Protein AF-A0A1F4VR45-F1 (afdb_monomer_lite)

Foldseek 3Di:
DVVVLVVLVVVLVVCVVVLHLCSLVSQLVSLVVQLVCCVPPVVDPVSNVVSVVSNVVSVVCSVCSVVPPPPPD

Secondary structure (DSSP, 8-state):
-HHHHHHHHHHHHHHHHTT-THHHHHHHHHHHHHHHHHHHTS--HHHHHHHHHHHHHHHHHHHHTT-STT---

Organism: NCBI:txid1802628

Structure (mmCIF, N/CA/C/O backbone):
data_AF-A0A1F4VR45-F1
#
_entry.id   AF-A0A1F4VR45-F1
#
loop_
_atom_site.group_PDB
_atom_site.id
_atom_site.type_symbol
_atom_site.label_atom_id
_atom_site.label_alt_id
_atom_site.label_comp_id
_atom_site.label_asym_id
_atom_site.label_entity_id
_atom_s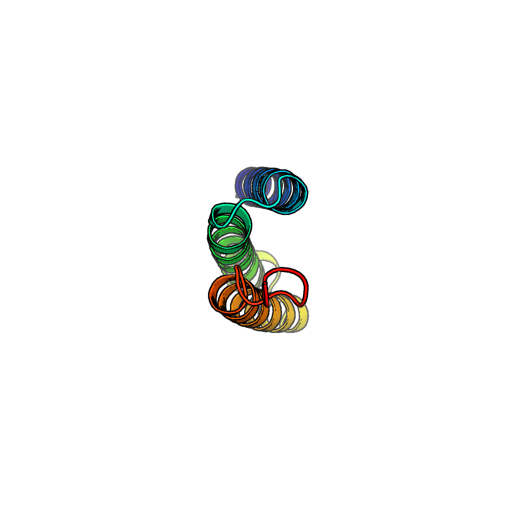ite.label_seq_id
_atom_site.pdbx_PDB_ins_code
_atom_site.Cartn_x
_atom_site.Cartn_y
_atom_site.Cartn_z
_atom_site.occupancy
_atom_site.B_iso_or_equiv
_atom_site.auth_seq_id
_atom_site.auth_comp_id
_atom_site.auth_asym_id
_atom_site.auth_atom_id
_atom_site.pdbx_PDB_model_num
ATOM 1 N N . MET A 1 1 ? -6.488 0.800 -17.673 1.00 57.44 1 MET A N 1
ATOM 2 C CA . MET A 1 1 ? -6.242 0.258 -16.313 1.00 57.44 1 MET A CA 1
ATOM 3 C C . MET A 1 1 ? -6.556 1.294 -15.229 1.00 57.44 1 MET A C 1
ATOM 5 O O . MET A 1 1 ? -7.008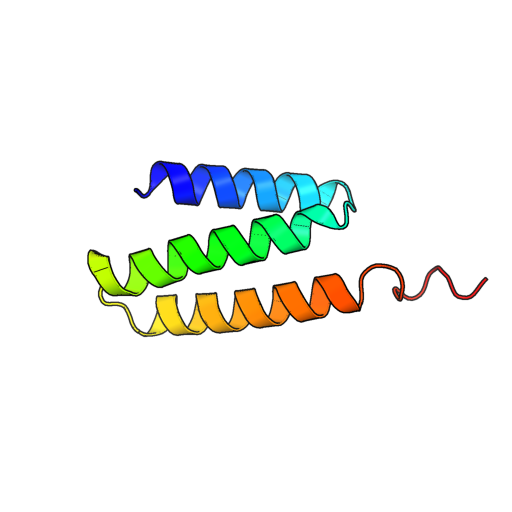 0.919 -14.157 1.00 57.44 1 MET A O 1
ATOM 9 N N . ASP A 1 2 ? -6.446 2.586 -15.538 1.00 61.44 2 ASP A N 1
ATOM 10 C CA . ASP A 1 2 ? -6.752 3.734 -14.665 1.00 61.44 2 ASP A CA 1
ATOM 11 C C . ASP A 1 2 ? -8.160 3.748 -14.067 1.00 61.44 2 ASP A C 1
ATOM 13 O O . ASP A 1 2 ? -8.344 4.024 -12.887 1.00 61.44 2 ASP A O 1
ATOM 17 N N . TRP A 1 3 ? -9.161 3.391 -14.870 1.00 74.31 3 TRP A N 1
ATOM 18 C CA . TRP A 1 3 ? -10.569 3.397 -14.472 1.00 74.31 3 TRP A CA 1
ATOM 19 C C . TRP A 1 3 ? -10.858 2.370 -13.374 1.00 74.31 3 TRP A C 1
ATOM 21 O O . TRP A 1 3 ? -11.650 2.624 -12.471 1.00 74.31 3 TRP A O 1
ATOM 31 N N . VAL A 1 4 ? -10.164 1.228 -13.420 1.00 73.62 4 VAL A N 1
ATOM 32 C CA . VAL A 1 4 ? -10.262 0.179 -12.398 1.00 73.62 4 VAL A CA 1
ATOM 33 C C . VAL A 1 4 ? -9.627 0.664 -11.099 1.00 73.62 4 VAL A C 1
ATOM 35 O O . VAL A 1 4 ? -10.234 0.515 -10.045 1.00 73.62 4 VAL A O 1
ATOM 38 N N . GLY A 1 5 ? -8.457 1.309 -11.176 1.00 69.75 5 GLY A N 1
ATOM 39 C CA . GLY A 1 5 ? -7.803 1.927 -10.021 1.00 69.75 5 GLY A CA 1
ATOM 40 C C . GLY A 1 5 ? -8.638 3.044 -9.391 1.00 69.75 5 GLY A C 1
ATOM 41 O O . GLY A 1 5 ? -8.745 3.107 -8.170 1.00 69.75 5 GLY A O 1
ATOM 42 N N . MET A 1 6 ? -9.281 3.893 -10.199 1.00 76.75 6 MET A N 1
ATOM 43 C CA . MET A 1 6 ? -10.178 4.944 -9.704 1.00 76.75 6 MET A CA 1
ATOM 44 C C . MET A 1 6 ? -11.423 4.366 -9.032 1.00 76.75 6 MET A C 1
ATOM 46 O O . MET A 1 6 ? -11.752 4.773 -7.918 1.00 76.75 6 MET A O 1
ATOM 50 N N . ALA A 1 7 ? -12.085 3.391 -9.661 1.00 80.44 7 ALA A N 1
ATOM 51 C CA . ALA A 1 7 ? -13.257 2.740 -9.084 1.00 80.44 7 ALA A CA 1
ATOM 52 C C . ALA 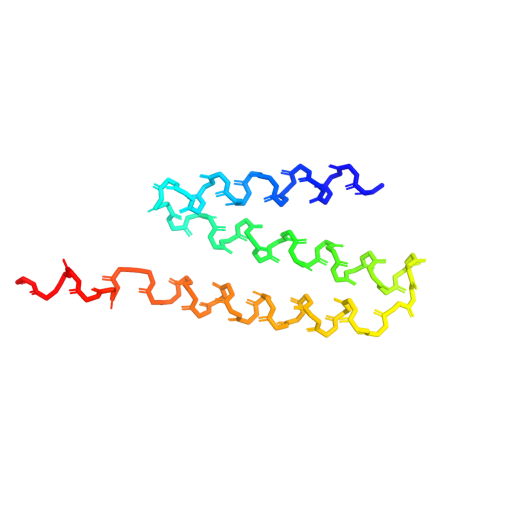A 1 7 ? -12.912 2.043 -7.759 1.00 80.44 7 ALA A C 1
ATOM 54 O O . ALA A 1 7 ? -13.634 2.201 -6.777 1.00 80.44 7 ALA A O 1
ATOM 55 N N . LEU A 1 8 ? -11.777 1.339 -7.695 1.00 76.19 8 LEU A N 1
ATOM 56 C CA . LEU A 1 8 ? -11.316 0.679 -6.475 1.00 76.19 8 LEU A CA 1
ATOM 57 C C . LEU A 1 8 ? -11.016 1.675 -5.347 1.00 76.19 8 LEU A C 1
ATOM 59 O O . LEU A 1 8 ? -11.473 1.469 -4.223 1.00 76.19 8 LEU A O 1
ATOM 63 N N . THR A 1 9 ? -10.335 2.785 -5.642 1.00 76.94 9 THR A N 1
ATOM 64 C CA . THR A 1 9 ? -10.064 3.840 -4.652 1.00 76.94 9 THR A CA 1
ATOM 65 C C . THR A 1 9 ? -11.353 4.494 -4.147 1.00 76.94 9 THR A C 1
ATOM 67 O O . THR A 1 9 ? -11.475 4.798 -2.955 1.00 76.94 9 THR A O 1
ATOM 70 N N . PHE A 1 10 ? -12.345 4.670 -5.023 1.00 79.88 10 PHE A N 1
ATOM 71 C CA . PHE A 1 10 ? -13.644 5.227 -4.652 1.00 79.88 10 PHE A CA 1
ATOM 72 C C . PHE A 1 10 ? -14.438 4.265 -3.758 1.00 79.88 10 PHE A C 1
ATOM 74 O O . PHE A 1 10 ? -14.9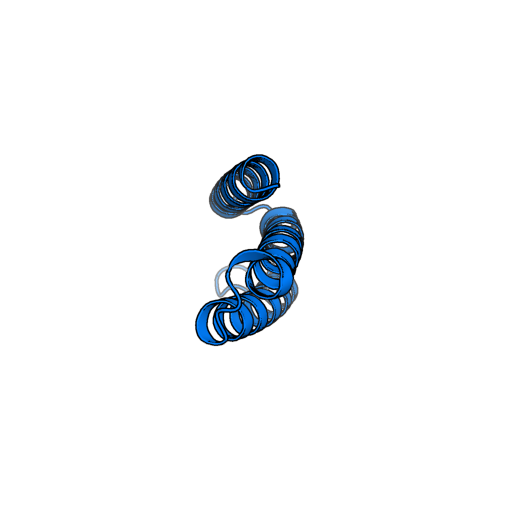51 4.661 -2.711 1.00 79.88 10 PHE A O 1
ATOM 81 N N . VAL A 1 11 ? -14.469 2.978 -4.118 1.00 80.19 11 VAL A N 1
ATOM 82 C CA . VAL A 1 11 ? -15.103 1.914 -3.323 1.00 80.19 11 VAL A CA 1
ATOM 83 C C . VAL A 1 11 ? -14.399 1.747 -1.975 1.00 80.19 11 VAL A C 1
ATOM 85 O O . VAL A 1 11 ? -15.068 1.620 -0.949 1.00 80.19 11 VAL A O 1
ATOM 88 N N . SER A 1 12 ? -13.065 1.812 -1.954 1.00 73.19 12 SER A N 1
ATOM 89 C CA . SER A 1 12 ? -12.254 1.819 -0.734 1.00 73.19 12 SER A CA 1
ATOM 90 C C . SER A 1 12 ? -12.662 2.963 0.194 1.00 73.19 12 SER A C 1
ATOM 92 O O . SER A 1 12 ? -13.048 2.718 1.338 1.00 73.19 12 SER A O 1
ATOM 94 N N . SER A 1 13 ? -12.653 4.199 -0.317 1.00 76.12 13 SER A N 1
ATOM 95 C CA . SER A 1 13 ? -13.011 5.398 0.449 1.00 76.12 13 SER A CA 1
ATOM 96 C C . SER A 1 13 ? -14.438 5.315 0.989 1.00 76.12 13 SER A C 1
ATOM 98 O O . SER A 1 13 ? -14.673 5.591 2.164 1.00 76.12 13 SER A O 1
ATOM 100 N N . TYR A 1 14 ? -15.382 4.842 0.171 1.00 78.38 14 TYR A N 1
ATOM 101 C CA . TYR A 1 14 ? -16.771 4.652 0.583 1.00 78.38 14 TYR A CA 1
ATOM 102 C C . TYR A 1 14 ? -16.915 3.611 1.707 1.00 78.38 14 TYR A C 1
ATOM 104 O O . TYR A 1 14 ? -17.623 3.843 2.692 1.00 78.38 14 TYR A O 1
ATOM 112 N N . LEU A 1 15 ? -16.215 2.474 1.617 1.00 72.69 15 LEU A N 1
ATOM 113 C CA . LEU A 1 15 ? -16.221 1.466 2.681 1.00 72.69 15 LEU A CA 1
ATOM 114 C C . LEU A 1 15 ? -15.528 1.954 3.962 1.00 72.69 15 LEU A C 1
ATOM 116 O O . LEU A 1 15 ? -15.969 1.594 5.060 1.00 72.69 15 LEU A O 1
ATOM 120 N N . LEU A 1 16 ? -14.468 2.758 3.832 1.00 68.50 16 LEU A N 1
ATOM 121 C CA . LEU A 1 16 ? -13.767 3.371 4.959 1.00 68.50 16 LEU A CA 1
ATOM 122 C C . LEU A 1 16 ? -14.695 4.344 5.704 1.00 68.50 16 LEU A C 1
ATOM 124 O O . LEU A 1 16 ? -14.798 4.272 6.930 1.00 68.50 16 LEU A O 1
ATOM 128 N N . SER A 1 17 ? -15.458 5.166 4.968 1.00 71.00 17 SER A N 1
ATOM 129 C CA . SER A 1 17 ? -16.503 6.039 5.524 1.00 71.00 17 SER A CA 1
ATOM 130 C C . SER A 1 17 ? -17.602 5.262 6.247 1.00 71.00 17 SER A C 1
ATOM 132 O O . SER A 1 17 ? -18.142 5.739 7.242 1.00 71.00 17 SER A O 1
ATOM 134 N N . LYS A 1 18 ? -17.904 4.034 5.811 1.00 73.50 18 LYS A N 1
ATOM 135 C CA . LYS A 1 18 ? -18.910 3.171 6.448 1.00 73.50 18 LYS A CA 1
ATOM 136 C C . LYS A 1 18 ? -18.421 2.458 7.720 1.00 73.50 18 LYS A C 1
ATOM 138 O O . LYS A 1 18 ? -19.137 1.599 8.229 1.00 73.50 18 LYS A O 1
ATOM 143 N N . LYS A 1 19 ? -17.207 2.751 8.219 1.00 67.12 19 LYS A N 1
ATOM 144 C CA . LYS A 1 19 ? -16.551 2.019 9.325 1.00 67.12 19 LYS A CA 1
ATOM 145 C C . LYS A 1 19 ? -16.590 0.489 9.133 1.00 67.12 19 LYS A C 1
ATOM 147 O O . LYS A 1 19 ? -16.596 -0.278 10.098 1.00 67.12 19 LYS A O 1
ATOM 152 N N . SER A 1 20 ? -16.491 0.014 7.886 1.00 65.81 20 SER A N 1
ATOM 153 C CA . SER A 1 20 ? -16.368 -1.419 7.589 1.00 65.81 20 SER A CA 1
ATOM 154 C C . SER A 1 20 ? -14.910 -1.894 7.542 1.00 65.81 20 SER A C 1
ATOM 156 O O . SER A 1 20 ? -14.078 -1.295 6.862 1.00 65.81 20 SER A O 1
ATOM 158 N N . ARG A 1 21 ? -14.603 -3.024 8.203 1.00 68.62 21 ARG A N 1
ATOM 159 C CA . ARG A 1 21 ? -13.265 -3.672 8.199 1.00 68.62 21 ARG A CA 1
ATOM 160 C C . ARG A 1 21 ? -12.756 -3.987 6.793 1.00 68.62 21 ARG A C 1
ATOM 162 O O . ARG A 1 21 ? -11.555 -4.045 6.558 1.00 68.62 21 ARG A O 1
ATOM 169 N N . TRP A 1 22 ? -13.688 -4.177 5.865 1.00 70.94 22 TRP A N 1
ATOM 170 C CA . TRP A 1 22 ? -13.419 -4.466 4.464 1.00 70.94 22 TRP A CA 1
ATOM 171 C C . TRP A 1 22 ? -12.847 -3.257 3.714 1.00 70.94 22 TRP A C 1
ATOM 173 O O . TRP A 1 22 ? -12.156 -3.451 2.720 1.00 70.94 22 TRP A O 1
ATOM 183 N N . G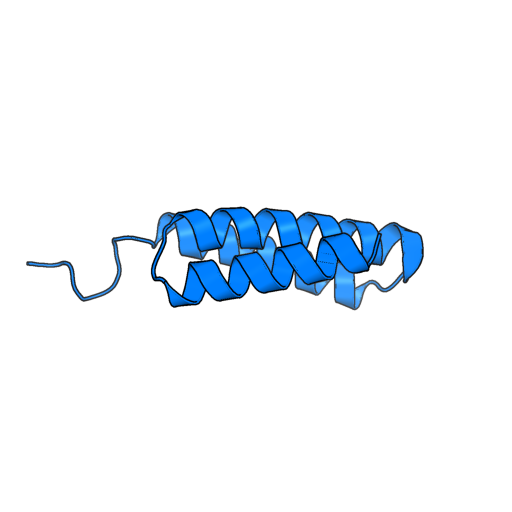LY A 1 23 ? -13.045 -2.029 4.216 1.00 72.94 23 GLY A N 1
ATOM 184 C CA . GLY A 1 23 ? -12.489 -0.813 3.616 1.00 72.94 23 GLY A CA 1
ATOM 185 C C . GLY A 1 23 ? -10.967 -0.828 3.561 1.00 72.94 23 GLY A C 1
ATOM 186 O O . GLY A 1 23 ? -10.395 -0.495 2.535 1.00 72.94 23 GLY A O 1
ATOM 187 N N . TRP A 1 24 ? -10.301 -1.332 4.601 1.00 75.94 24 TRP A N 1
ATOM 188 C CA . TRP A 1 24 ? -8.840 -1.463 4.604 1.00 75.94 24 TRP A CA 1
ATOM 189 C C . TRP A 1 24 ? -8.318 -2.497 3.611 1.00 75.94 24 TRP A C 1
ATOM 191 O O . TRP A 1 24 ? -7.262 -2.294 3.015 1.00 75.94 24 TRP A O 1
ATOM 201 N N . PHE A 1 25 ? -9.055 -3.593 3.418 1.00 77.62 25 PHE A N 1
ATOM 202 C CA . PHE A 1 25 ? -8.674 -4.638 2.472 1.00 77.62 25 PHE A CA 1
ATOM 203 C C . PHE A 1 25 ? -8.783 -4.126 1.032 1.00 77.62 25 PHE A C 1
ATOM 205 O O . PHE A 1 25 ? -7.841 -4.245 0.252 1.00 77.62 25 PHE A O 1
ATOM 212 N N . VAL A 1 26 ? -9.897 -3.458 0.711 1.00 79.00 26 VAL A N 1
ATOM 213 C CA . VAL A 1 26 ? -10.098 -2.816 -0.595 1.00 79.00 26 VAL A CA 1
ATOM 214 C C . VAL A 1 26 ? -9.090 -1.681 -0.804 1.00 79.00 26 VAL A C 1
ATOM 216 O O . VAL A 1 26 ? -8.561 -1.547 -1.906 1.00 79.00 26 VAL A O 1
ATOM 219 N N . ASN A 1 27 ? -8.735 -0.924 0.242 1.00 81.12 27 ASN A N 1
ATOM 220 C CA . ASN A 1 27 ? -7.698 0.107 0.162 1.00 81.12 27 ASN A CA 1
ATOM 221 C C . ASN A 1 27 ? -6.322 -0.469 -0.183 1.00 81.12 27 ASN A C 1
ATOM 223 O O . ASN A 1 27 ? -5.637 0.059 -1.055 1.00 81.12 27 ASN A O 1
ATOM 227 N N . GLY A 1 28 ? -5.937 -1.577 0.457 1.00 80.56 28 GLY A N 1
ATOM 228 C CA . GLY A 1 28 ? -4.681 -2.269 0.172 1.00 80.56 28 GLY A CA 1
ATOM 229 C C . GLY A 1 28 ? -4.606 -2.780 -1.269 1.00 80.56 28 GLY A C 1
ATOM 230 O O . GLY A 1 28 ? -3.597 -2.567 -1.937 1.00 80.56 28 GLY A O 1
ATOM 231 N N . ILE A 1 29 ? -5.689 -3.378 -1.779 1.00 82.94 29 ILE A N 1
ATOM 232 C CA . ILE A 1 29 ? -5.765 -3.833 -3.178 1.00 82.94 29 ILE A CA 1
ATOM 233 C C . ILE A 1 29 ? -5.708 -2.639 -4.139 1.00 82.94 29 ILE A C 1
ATOM 235 O O . ILE A 1 29 ? -4.982 -2.684 -5.128 1.00 82.94 29 ILE A O 1
ATOM 239 N N . SER A 1 30 ? -6.409 -1.546 -3.827 1.00 80.69 30 SER A N 1
ATOM 240 C CA . SER A 1 30 ? -6.371 -0.315 -4.630 1.00 80.69 30 SER A CA 1
ATOM 241 C C . SER A 1 30 ? -4.945 0.229 -4.734 1.00 80.69 30 SER A C 1
ATOM 243 O O . SER A 1 30 ? -4.482 0.540 -5.827 1.00 80.69 30 SER A O 1
ATOM 245 N N . CYS A 1 31 ? -4.220 0.274 -3.613 1.00 81.94 31 CYS A N 1
ATOM 246 C CA . CYS A 1 31 ? -2.836 0.742 -3.576 1.00 81.94 31 CYS A CA 1
ATOM 247 C C . CYS A 1 31 ? -1.867 -0.219 -4.283 1.00 81.94 31 CYS A C 1
ATOM 249 O O . CYS A 1 31 ? -0.889 0.230 -4.869 1.00 81.94 31 CYS A O 1
ATOM 251 N N . LEU A 1 32 ? -2.129 -1.531 -4.289 1.00 82.25 32 LEU A N 1
ATOM 252 C CA . LEU A 1 32 ? -1.358 -2.487 -5.097 1.00 82.25 32 LEU A CA 1
ATOM 253 C C . LEU A 1 32 ? -1.547 -2.238 -6.597 1.00 82.25 32 LEU A C 1
ATOM 255 O O . LEU A 1 32 ? -0.570 -2.235 -7.343 1.00 82.25 32 LEU A O 1
ATOM 259 N N . VAL A 1 33 ? -2.783 -1.976 -7.032 1.00 83.19 33 VAL A N 1
ATOM 260 C CA . VAL A 1 33 ? -3.093 -1.644 -8.431 1.00 83.19 33 VAL A CA 1
ATOM 261 C C . VAL A 1 33 ? -2.440 -0.318 -8.833 1.00 83.19 33 VAL A C 1
ATOM 263 O O . VAL A 1 33 ? -1.818 -0.243 -9.889 1.00 83.19 33 VAL A O 1
ATOM 266 N N . TRP A 1 34 ? -2.506 0.706 -7.977 1.00 76.56 34 TRP A N 1
ATOM 267 C CA . TRP A 1 34 ? -1.854 2.000 -8.208 1.00 76.56 34 TRP A CA 1
ATOM 268 C C . TRP A 1 34 ? -0.325 1.934 -8.133 1.00 76.56 34 TRP A C 1
ATOM 270 O O . TRP A 1 34 ? 0.355 2.608 -8.903 1.00 76.56 34 TRP A O 1
ATOM 280 N N . GLY A 1 35 ? 0.229 1.098 -7.255 1.00 78.88 35 GLY A N 1
ATOM 281 C CA . GLY A 1 35 ? 1.663 0.833 -7.175 1.00 78.88 35 GLY A CA 1
ATOM 282 C C . GLY A 1 35 ? 2.182 0.149 -8.438 1.00 78.88 35 GLY A C 1
ATOM 283 O O . GLY A 1 35 ? 3.153 0.617 -9.025 1.00 78.88 35 GLY A O 1
ATOM 284 N N . ALA A 1 36 ? 1.493 -0.895 -8.909 1.00 79.25 36 ALA A N 1
ATOM 285 C CA . ALA A 1 36 ? 1.813 -1.548 -10.177 1.00 79.25 36 ALA A CA 1
ATOM 286 C C . ALA A 1 36 ? 1.696 -0.565 -11.352 1.00 79.25 36 ALA A C 1
ATOM 288 O O . ALA A 1 36 ? 2.606 -0.466 -12.170 1.00 79.25 36 ALA A O 1
ATOM 289 N N . TYR A 1 37 ? 0.631 0.236 -11.394 1.00 77.56 37 TYR A N 1
ATOM 290 C CA . TYR A 1 37 ? 0.461 1.275 -12.408 1.00 77.56 37 TYR A CA 1
ATOM 291 C C . TYR A 1 37 ? 1.593 2.320 -12.385 1.00 77.56 37 TYR A C 1
ATOM 293 O O . TYR A 1 37 ? 2.123 2.702 -13.428 1.00 77.56 37 TYR A O 1
ATOM 301 N N . GLY A 1 38 ? 2.030 2.736 -11.195 1.00 71.25 38 GLY A N 1
ATOM 302 C CA . GLY A 1 38 ? 3.154 3.654 -11.020 1.00 71.25 38 GLY A CA 1
ATOM 303 C C . GLY A 1 38 ? 4.487 3.119 -11.545 1.00 71.25 38 GLY A C 1
ATOM 304 O O . GLY A 1 38 ? 5.295 3.909 -12.031 1.00 71.25 38 GLY A O 1
ATOM 305 N N . ILE A 1 39 ? 4.698 1.798 -11.482 1.00 73.19 39 ILE A N 1
ATOM 306 C CA . ILE A 1 39 ? 5.888 1.120 -12.020 1.00 73.19 39 ILE A CA 1
ATOM 307 C C . ILE A 1 39 ? 5.793 0.981 -13.543 1.00 73.19 39 ILE A C 1
ATOM 309 O O . ILE A 1 39 ? 6.732 1.350 -14.236 1.00 73.19 39 ILE A O 1
ATOM 313 N N . PHE A 1 40 ? 4.673 0.463 -14.059 1.00 72.06 40 PHE A N 1
ATOM 314 C CA . PHE A 1 40 ? 4.542 0.082 -15.472 1.00 72.06 40 PHE A CA 1
ATOM 315 C C . PHE A 1 40 ? 4.174 1.233 -16.415 1.00 72.06 40 PHE A C 1
ATOM 317 O O . PHE A 1 40 ? 4.471 1.147 -17.602 1.00 72.06 40 PHE A O 1
ATOM 324 N N . VAL A 1 41 ? 3.499 2.278 -15.925 1.00 70.75 41 VAL A N 1
ATOM 325 C CA . VAL A 1 41 ? 2.946 3.339 -16.787 1.00 70.75 41 VAL A CA 1
ATOM 326 C C . VAL A 1 41 ? 3.599 4.687 -16.519 1.00 70.75 41 VAL A C 1
ATOM 328 O O . VAL A 1 41 ? 4.022 5.362 -17.450 1.00 70.75 41 VAL A O 1
ATOM 331 N N . VAL A 1 42 ? 3.715 5.079 -15.249 1.00 69.62 42 VAL A N 1
ATOM 332 C CA . VAL A 1 42 ? 4.180 6.431 -14.882 1.00 69.62 42 VAL A CA 1
ATOM 333 C C . VAL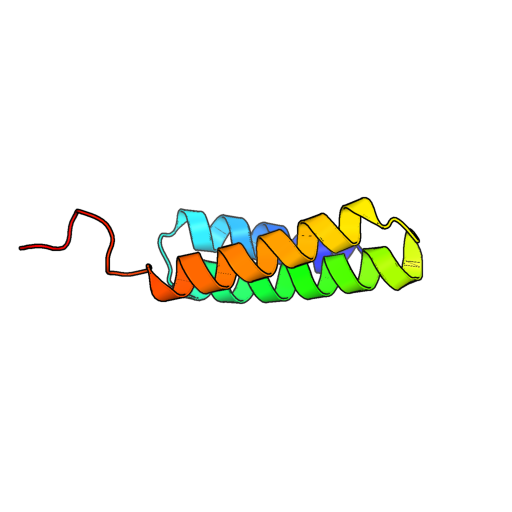 A 1 42 ? 5.692 6.477 -14.616 1.00 69.62 42 VAL A C 1
ATOM 335 O O . VAL A 1 42 ? 6.267 7.563 -14.563 1.00 69.62 42 VAL A O 1
ATOM 338 N N . HIS A 1 43 ? 6.348 5.322 -14.417 1.00 68.25 43 HIS A N 1
ATOM 339 C CA . HIS A 1 43 ? 7.763 5.204 -14.017 1.00 68.25 43 HIS A CA 1
ATOM 340 C C . HIS A 1 43 ? 8.156 6.151 -12.859 1.00 68.25 43 HIS A C 1
ATOM 342 O O . HIS A 1 43 ? 9.298 6.594 -12.733 1.00 68.25 43 HIS A O 1
ATOM 348 N N . SER A 1 44 ? 7.199 6.481 -11.988 1.00 72.31 44 SER A N 1
ATOM 349 C CA . SER A 1 44 ? 7.370 7.484 -10.938 1.00 72.31 44 SER A CA 1
ATOM 350 C C . SER A 1 44 ? 7.629 6.815 -9.601 1.00 72.31 44 SER A C 1
ATOM 352 O O . SER A 1 44 ? 6.706 6.436 -8.880 1.00 72.31 44 SER A O 1
ATOM 354 N N . ILE A 1 45 ? 8.912 6.753 -9.243 1.00 76.31 45 ILE A N 1
ATOM 355 C CA . ILE A 1 45 ? 9.421 6.319 -7.934 1.00 76.31 45 ILE A CA 1
ATOM 356 C C . ILE A 1 45 ? 8.594 6.876 -6.750 1.00 76.31 45 ILE A C 1
ATOM 358 O O . ILE A 1 45 ? 8.217 6.081 -5.884 1.00 76.31 45 ILE A O 1
ATOM 362 N N . PRO A 1 46 ? 8.222 8.176 -6.692 1.00 80.12 46 PRO A N 1
ATOM 363 C CA . PRO A 1 46 ? 7.431 8.696 -5.572 1.00 80.12 46 PRO A CA 1
ATOM 364 C C . PRO A 1 46 ? 6.028 8.080 -5.450 1.00 80.12 46 PRO A C 1
ATOM 366 O O . PRO A 1 46 ? 5.574 7.831 -4.334 1.00 80.12 46 PRO A O 1
ATOM 369 N N . ILE A 1 47 ? 5.351 7.771 -6.562 1.00 78.94 47 ILE A N 1
ATOM 370 C CA . ILE A 1 47 ? 4.032 7.110 -6.544 1.00 78.94 47 ILE A CA 1
ATOM 371 C C . ILE A 1 47 ? 4.143 5.691 -5.990 1.00 78.94 47 ILE A C 1
ATOM 373 O O . ILE A 1 47 ? 3.273 5.247 -5.240 1.00 78.94 47 ILE A O 1
ATOM 377 N N . VAL A 1 48 ? 5.214 4.979 -6.338 1.00 78.12 48 VAL A N 1
ATOM 378 C CA . VAL A 1 48 ? 5.445 3.609 -5.871 1.00 78.12 48 VAL A CA 1
ATOM 379 C C . VAL A 1 48 ? 5.688 3.599 -4.365 1.00 78.12 48 VAL A C 1
ATOM 381 O O . VAL A 1 48 ? 5.034 2.847 -3.644 1.00 78.12 48 VAL A O 1
ATOM 384 N N . ILE A 1 49 ? 6.552 4.491 -3.871 1.00 83.88 49 ILE A N 1
ATOM 385 C CA . ILE A 1 49 ? 6.833 4.629 -2.435 1.00 83.88 49 ILE A CA 1
ATOM 386 C C . ILE A 1 49 ? 5.559 5.008 -1.671 1.00 83.88 49 ILE A C 1
ATOM 388 O O . ILE A 1 49 ? 5.245 4.383 -0.657 1.00 83.88 49 ILE A O 1
ATOM 392 N N . LEU A 1 50 ? 4.788 5.978 -2.173 1.00 84.06 50 LEU A N 1
ATOM 393 C CA . LEU A 1 50 ? 3.525 6.391 -1.560 1.00 84.06 50 LEU A CA 1
ATOM 394 C C . LEU A 1 50 ? 2.546 5.216 -1.439 1.00 84.06 50 LEU A C 1
ATOM 396 O O . LEU A 1 50 ? 1.978 4.995 -0.370 1.00 84.06 50 LEU A O 1
ATOM 400 N N . ASN A 1 51 ? 2.383 4.426 -2.503 1.00 83.19 51 ASN A N 1
ATOM 401 C CA . ASN A 1 51 ? 1.501 3.261 -2.482 1.00 83.19 51 ASN A CA 1
ATOM 402 C C . ASN A 1 51 ? 1.992 2.172 -1.517 1.00 83.19 51 ASN A C 1
ATOM 404 O O . ASN A 1 51 ? 1.175 1.591 -0.810 1.00 83.19 51 ASN A O 1
ATOM 408 N N . ILE A 1 52 ? 3.304 1.942 -1.392 1.00 82.88 52 ILE A N 1
ATOM 409 C CA . ILE A 1 52 ? 3.873 1.006 -0.402 1.00 82.88 52 ILE A CA 1
ATOM 410 C C . ILE A 1 52 ? 3.572 1.463 1.035 1.00 82.88 52 ILE A C 1
ATOM 412 O O . ILE A 1 52 ? 3.161 0.661 1.884 1.00 82.88 52 ILE A O 1
ATOM 416 N N . VAL A 1 53 ? 3.725 2.759 1.315 1.00 85.25 53 VAL A N 1
ATOM 417 C CA . VAL A 1 53 ? 3.378 3.340 2.620 1.00 85.25 53 VAL A CA 1
ATOM 418 C C . VAL A 1 53 ? 1.879 3.196 2.889 1.00 85.25 53 VAL A C 1
ATOM 420 O O . VAL A 1 53 ? 1.494 2.790 3.985 1.00 85.25 53 VAL A O 1
ATOM 423 N N . LEU A 1 54 ? 1.025 3.448 1.894 1.00 83.06 54 LEU A N 1
ATOM 424 C CA . LEU A 1 54 ? -0.428 3.303 2.016 1.00 83.06 54 LEU A CA 1
ATOM 425 C C . LEU A 1 54 ? -0.868 1.847 2.211 1.00 83.06 54 LEU A C 1
ATOM 427 O O . LEU A 1 54 ? -1.781 1.598 2.998 1.00 83.06 54 LEU A O 1
ATOM 431 N N . ILE A 1 55 ? -0.208 0.877 1.573 1.00 84.69 55 ILE A N 1
ATOM 432 C CA . ILE A 1 55 ? -0.433 -0.557 1.818 1.00 84.69 55 ILE A CA 1
ATOM 433 C C . ILE A 1 55 ? -0.088 -0.890 3.271 1.00 84.69 55 ILE A C 1
ATOM 435 O O . ILE A 1 55 ? -0.892 -1.503 3.976 1.00 84.69 55 ILE A O 1
ATOM 439 N N . THR A 1 56 ? 1.065 -0.423 3.752 1.00 83.25 56 THR A N 1
ATOM 440 C CA . THR A 1 56 ? 1.510 -0.638 5.137 1.00 83.25 56 THR A CA 1
ATOM 441 C C . THR A 1 56 ? 0.541 -0.002 6.134 1.00 83.25 56 THR A C 1
ATOM 443 O O . THR A 1 56 ? 0.151 -0.624 7.124 1.00 83.25 56 THR A O 1
ATOM 446 N N . ASN A 1 57 ? 0.089 1.221 5.850 1.00 82.81 57 ASN A N 1
ATOM 447 C CA . ASN A 1 57 ? -0.920 1.909 6.643 1.00 82.81 57 ASN A CA 1
ATOM 448 C C . ASN A 1 57 ? -2.263 1.170 6.611 1.00 82.81 57 ASN A C 1
ATOM 450 O O . ASN A 1 57 ? -2.938 1.093 7.632 1.00 82.81 57 ASN A O 1
ATOM 454 N N . SER A 1 58 ? -2.622 0.563 5.478 1.00 81.19 58 SER A N 1
ATOM 455 C CA . SER A 1 58 ? -3.858 -0.208 5.347 1.00 81.19 58 SER A CA 1
ATOM 456 C C . SER A 1 58 ? -3.827 -1.494 6.164 1.00 81.19 58 SER A C 1
ATOM 458 O O . SER A 1 58 ? -4.795 -1.810 6.851 1.00 81.19 58 SER A O 1
ATOM 460 N N . PHE A 1 59 ? -2.690 -2.192 6.174 1.00 80.62 59 PHE A N 1
ATOM 461 C CA . PHE A 1 59 ? -2.463 -3.347 7.042 1.00 80.62 59 PHE A CA 1
ATOM 462 C C . PHE A 1 59 ? -2.494 -2.972 8.527 1.00 80.62 59 PHE A C 1
ATOM 464 O O . PHE A 1 59 ? -3.119 -3.666 9.331 1.00 80.62 59 PHE A O 1
ATOM 471 N N . ARG A 1 60 ? -1.863 -1.852 8.905 1.00 80.69 60 ARG A N 1
ATOM 472 C CA . ARG A 1 60 ? -1.918 -1.330 10.280 1.00 80.69 60 ARG A CA 1
ATOM 473 C C . ARG A 1 60 ? -3.343 -0.954 10.675 1.00 80.69 60 ARG A C 1
ATOM 475 O O . ARG A 1 60 ? -3.794 -1.358 11.740 1.00 80.69 60 ARG A O 1
ATOM 482 N N . GLY A 1 61 ? -4.055 -0.235 9.812 1.00 74.75 61 GLY A N 1
ATOM 483 C CA . GLY A 1 61 ? -5.444 0.163 10.012 1.00 74.75 61 GLY A CA 1
ATOM 484 C C . GLY A 1 61 ? -6.376 -1.032 10.162 1.00 74.75 61 GLY A C 1
ATOM 485 O O . GLY A 1 61 ? -7.194 -1.040 11.075 1.00 74.75 61 GLY A O 1
ATOM 486 N N . PHE A 1 62 ? -6.180 -2.082 9.357 1.00 75.50 62 PHE A N 1
ATOM 487 C CA . PHE A 1 62 ? -6.906 -3.346 9.480 1.00 75.50 62 PHE A CA 1
ATOM 488 C C . PHE A 1 62 ? -6.630 -4.049 10.815 1.00 75.50 62 PHE A C 1
ATOM 490 O O . PHE A 1 62 ? -7.563 -4.522 11.457 1.00 75.50 62 PHE A O 1
ATOM 497 N N . ARG A 1 63 ? -5.369 -4.082 11.271 1.00 72.62 63 ARG A N 1
ATOM 498 C CA . ARG A 1 63 ? -4.990 -4.715 12.547 1.00 72.62 63 ARG A CA 1
ATOM 499 C C . ARG A 1 63 ? -5.478 -3.936 13.772 1.00 72.62 63 ARG A C 1
ATOM 501 O O . ARG A 1 63 ? -5.805 -4.540 14.785 1.00 72.62 63 ARG A O 1
ATOM 508 N N . THR A 1 64 ? -5.538 -2.610 13.679 1.00 71.00 64 THR A N 1
ATOM 509 C CA . THR A 1 64 ? -6.071 -1.722 14.728 1.00 71.00 64 THR A CA 1
ATOM 510 C C . THR A 1 64 ? -7.602 -1.607 14.660 1.00 71.00 64 THR A C 1
ATOM 512 O O . THR A 1 64 ? -8.231 -1.037 15.554 1.00 71.00 64 THR A O 1
ATOM 515 N N . TRP A 1 65 ? -8.243 -2.150 13.620 1.00 63.31 65 TRP A N 1
ATOM 516 C CA . TRP A 1 65 ? -9.686 -2.052 13.437 1.00 63.31 65 TRP A CA 1
ATOM 517 C C . TRP A 1 65 ? -10.445 -2.883 14.473 1.00 63.31 65 TRP A C 1
ATOM 519 O O . TRP A 1 65 ? -10.513 -4.106 14.395 1.00 63.31 65 TRP A O 1
ATOM 529 N N . GLY A 1 66 ? -11.039 -2.193 15.445 1.00 62.34 66 GLY A N 1
ATOM 530 C CA . GLY A 1 66 ? -11.678 -2.799 16.618 1.00 62.34 66 GLY A CA 1
ATOM 531 C C . GLY A 1 66 ? -10.977 -2.454 17.933 1.00 62.34 66 GLY A C 1
ATOM 532 O O . GLY A 1 66 ? -11.639 -2.444 18.963 1.00 62.34 66 GLY A O 1
ATOM 533 N N . SER A 1 67 ? -9.706 -2.049 17.871 1.00 58.91 67 SER A N 1
ATOM 534 C CA . SER A 1 67 ? -8.890 -1.574 19.002 1.00 58.91 67 SER A CA 1
ATOM 535 C C . SER A 1 67 ? -8.829 -0.044 19.083 1.00 58.91 67 SER A C 1
ATOM 537 O O . SER A 1 67 ? -7.918 0.525 19.681 1.00 58.91 67 SER A O 1
ATOM 539 N N . GLY A 1 68 ? -9.770 0.643 18.431 1.00 53.72 68 GLY A N 1
ATOM 540 C CA . GLY A 1 68 ? -9.919 2.087 18.581 1.00 53.72 68 GLY A CA 1
ATOM 541 C C . GLY A 1 68 ? -10.339 2.437 20.017 1.00 53.72 68 GLY A C 1
ATOM 542 O O . GLY A 1 68 ? -11.016 1.622 20.648 1.00 53.72 68 GLY A O 1
ATOM 543 N N . PRO A 1 69 ? -10.002 3.637 20.523 1.00 50.84 69 PRO A N 1
ATOM 544 C CA . PRO A 1 69 ? -10.213 4.068 21.916 1.00 50.84 69 PRO A CA 1
ATOM 545 C C . PRO A 1 69 ? -11.691 4.234 22.352 1.00 50.84 69 PRO A C 1
ATOM 547 O O . PRO A 1 69 ? -12.000 5.044 23.213 1.00 50.84 69 PRO A O 1
ATOM 550 N N . GLY A 1 70 ? -12.623 3.470 21.773 1.00 52.16 70 GLY A N 1
ATOM 551 C CA . GLY A 1 70 ? -14.048 3.435 22.119 1.00 52.16 70 GLY A CA 1
ATOM 552 C C . GLY A 1 70 ? -14.616 2.027 22.343 1.00 52.16 70 GLY A C 1
ATOM 553 O O . GLY A 1 70 ? -15.830 1.862 22.296 1.00 52.16 70 GLY A O 1
ATOM 554 N N . LYS A 1 71 ? -13.769 1.002 22.529 1.00 51.16 71 LYS A N 1
ATOM 555 C CA . LYS A 1 71 ? -14.179 -0.364 22.926 1.00 51.16 71 LYS A CA 1
ATOM 556 C C . LYS A 1 71 ? -13.341 -0.945 24.076 1.00 51.16 71 LYS A C 1
ATOM 558 O O . LYS A 1 71 ? -13.196 -2.155 24.187 1.00 51.16 71 LYS A O 1
ATOM 563 N N . ALA A 1 72 ? -12.799 -0.080 24.929 1.00 39.28 72 ALA A N 1
ATOM 564 C CA . ALA A 1 72 ? -12.523 -0.444 26.315 1.00 39.28 72 ALA A CA 1
ATOM 565 C C . ALA A 1 72 ? -13.797 -0.106 27.103 1.00 39.28 72 ALA A C 1
ATOM 567 O O . ALA A 1 72 ? -13.926 0.991 27.638 1.00 39.28 72 ALA A O 1
ATOM 568 N N . GLY A 1 73 ? -14.788 -0.987 26.997 1.00 35.88 73 GLY A N 1
ATOM 569 C CA . GLY A 1 73 ? -15.976 -1.010 27.845 1.00 35.88 73 GLY A CA 1
ATOM 570 C C . GLY A 1 73 ? -15.900 -2.249 28.711 1.00 35.88 73 GLY A C 1
ATOM 571 O O . GLY A 1 73 ? -15.480 -3.288 28.151 1.00 35.88 73 GLY A O 1
#

Sequence (73 aa):
MDWVGMALTFVSSYLLSKKSRWGWFVNGISCLVWGAYGIFVVHSIPIVILNIVLITNSFRGFRTWGSGPGKAG

pLDDT: mean 73.3, std 10.18, range [35.88, 85.25]

Radius of gyration: 13.57 Å; chains: 1; bounding box: 28×13×45 Å